Protein AF-A0A314YK25-F1 (afdb_monomer)

Nearest PDB structures (foldseek):
  5ncw-assembly1_B  TM=5.766E-01  e=8.530E-01  Tannerella forsythia
  7ahp-assembly1_aa  TM=5.521E-01  e=1.114E+00  Ixodes ricinus
  8zcr-assembly1_B  TM=5.469E-01  e=1.361E+00  Homo sapiens
  7zas-assembly1_dd  TM=5.149E-01  e=1.455E+00  Ixodes ricinus
  2h4p-assembly1_B  TM=5.354E-01  e=2.653E+00  Gallus gallus

Secondary structure (DSSP, 8-state):
-----------EEEEEETTTTEEEEEEE-HHHHHHHHHHHHS-HHHHHHHHTTSSS----TTHHHHHHH--GGGSSSHHHHHHHHSPPPGGGTTSSS--

Sequence (99 aa):
MADKTVKNIMNLKAMVDKGSNKIIFVESDKDFIDVLLSFLTIPMGTIVRRASKHSVPLAIGCMNYLYTSIDVQDFQTKACREMLLCPTMGLNLIAKTSN

Radius of gyration: 20.14 Å; Cα contacts (8 Å, |Δi|>4): 63; chains: 1; bounding box: 35×46×49 Å

Foldseek 3Di:
DDDPPPPPDWDKDFDADPVVRDTPDIDTDPVVVVVVVVVVLPDVLVVCVVCVVDPHNPCPDCVVVVLVVPDPVVDPDPVVNCCNSPPDRPVVVVVPVPD

Mean predicted aligned error: 12.76 Å

pLDDT: mean 74.06, std 15.15, range [38.44, 96.0]

InterPro domains:
  IPR007750 Protein of unknown function DUF674 [PF05056] (9-88)
  IPR007750 Protein of unknown function DUF674 [PTHR33103] (7-90)

Organism: NCBI:txid2094558

Structure (mmCIF, N/CA/C/O backbone):
data_AF-A0A314YK25-F1
#
_entry.id   AF-A0A314YK25-F1
#
loop_
_atom_site.group_PDB
_atom_site.id
_atom_site.type_symbol
_atom_site.label_atom_id
_atom_site.label_alt_id
_atom_site.label_comp_id
_atom_site.label_asym_id
_atom_site.label_entity_id
_atom_site.label_seq_id
_atom_site.pdbx_PDB_ins_code
_atom_site.Cartn_x
_atom_site.Cartn_y
_atom_site.Cartn_z
_atom_site.occupancy
_atom_site.B_iso_or_equiv
_atom_site.auth_seq_id
_atom_site.auth_comp_id
_atom_site.auth_asym_id
_atom_site.auth_atom_id
_atom_site.pdbx_PDB_model_num
ATOM 1 N N . MET A 1 1 ? 13.761 32.593 19.326 1.00 38.66 1 MET A N 1
ATOM 2 C CA . MET A 1 1 ? 12.529 32.207 18.604 1.00 38.66 1 MET A CA 1
ATOM 3 C C . MET A 1 1 ? 12.333 30.719 18.819 1.00 38.66 1 MET A C 1
ATOM 5 O O . MET A 1 1 ? 13.188 29.958 18.396 1.00 38.66 1 MET A O 1
ATOM 9 N N . ALA A 1 2 ? 11.316 30.323 19.585 1.00 42.69 2 ALA A N 1
ATOM 10 C CA . ALA A 1 2 ? 11.057 28.917 19.878 1.00 42.69 2 ALA A CA 1
ATOM 11 C C . ALA A 1 2 ? 10.395 28.253 18.663 1.00 42.69 2 ALA A C 1
ATOM 13 O O . ALA A 1 2 ? 9.346 28.713 18.210 1.00 42.69 2 ALA A O 1
ATOM 14 N N . ASP A 1 3 ? 11.031 27.203 18.144 1.00 53.34 3 ASP A N 1
ATOM 15 C CA . ASP A 1 3 ? 10.462 26.295 17.152 1.00 53.34 3 ASP A CA 1
ATOM 16 C C . ASP A 1 3 ? 9.186 25.677 17.733 1.00 53.34 3 ASP A C 1
ATOM 18 O O . ASP A 1 3 ? 9.212 24.926 18.711 1.00 53.34 3 ASP A O 1
ATOM 22 N N . LYS A 1 4 ? 8.036 26.069 17.186 1.00 56.69 4 LYS A N 1
ATOM 23 C CA . LYS A 1 4 ? 6.753 25.485 17.554 1.00 56.69 4 LYS A CA 1
ATOM 24 C C . LYS A 1 4 ? 6.649 24.173 16.790 1.00 56.69 4 LYS A C 1
ATOM 26 O O . LYS A 1 4 ? 6.081 24.142 15.705 1.00 56.69 4 LYS A O 1
ATOM 31 N N . THR A 1 5 ? 7.217 23.108 17.351 1.00 65.94 5 THR A N 1
ATOM 32 C CA . THR A 1 5 ? 7.066 21.749 16.829 1.00 65.94 5 THR A CA 1
ATOM 33 C C . THR A 1 5 ? 5.573 21.430 16.728 1.00 65.94 5 THR A C 1
ATOM 35 O O . THR A 1 5 ? 4.899 21.171 17.729 1.00 65.94 5 THR A O 1
ATOM 38 N N . VAL A 1 6 ? 5.026 21.511 15.516 1.00 69.44 6 VAL A N 1
ATOM 39 C CA . VAL A 1 6 ? 3.629 21.186 15.239 1.00 69.44 6 VAL A CA 1
ATOM 40 C C . VAL A 1 6 ? 3.493 19.674 15.389 1.00 69.44 6 VAL A C 1
ATOM 42 O O . VAL A 1 6 ? 3.905 18.911 14.519 1.00 69.44 6 VAL A O 1
ATOM 45 N N . LYS A 1 7 ? 2.955 19.220 16.525 1.00 66.44 7 LYS A N 1
ATOM 46 C CA . LYS A 1 7 ? 2.558 17.820 16.696 1.00 66.44 7 LYS A CA 1
ATOM 47 C C . LYS A 1 7 ? 1.392 17.544 15.753 1.00 66.44 7 LYS A C 1
ATOM 49 O O . LYS A 1 7 ? 0.265 17.922 16.055 1.00 66.44 7 LYS A O 1
ATOM 54 N N . ASN A 1 8 ? 1.668 16.884 14.632 1.00 72.44 8 ASN A N 1
ATOM 55 C CA . ASN A 1 8 ? 0.620 16.376 13.761 1.00 72.44 8 ASN A CA 1
ATOM 56 C C . ASN A 1 8 ? 0.089 15.064 14.357 1.00 72.44 8 ASN A C 1
ATOM 58 O O . ASN A 1 8 ? 0.693 14.004 14.190 1.00 72.44 8 ASN A O 1
ATOM 62 N N . ILE A 1 9 ? -0.970 15.158 15.161 1.00 80.94 9 ILE A N 1
ATOM 63 C CA . ILE A 1 9 ? -1.598 14.008 15.820 1.00 80.94 9 ILE A CA 1
ATOM 64 C C . ILE A 1 9 ? -2.706 13.497 14.900 1.00 80.94 9 ILE A C 1
ATOM 66 O O . ILE A 1 9 ? -3.698 14.189 14.698 1.00 80.94 9 ILE A O 1
ATOM 70 N N . MET A 1 10 ? -2.542 12.288 14.363 1.00 85.19 10 MET A N 1
ATOM 71 C CA . MET A 1 10 ? -3.591 11.599 13.608 1.00 85.19 10 MET A CA 1
ATOM 72 C C . MET A 1 10 ? -4.463 10.791 14.568 1.00 85.19 10 MET A C 1
ATOM 74 O O . MET A 1 10 ? -3.943 9.966 15.323 1.00 85.19 10 MET A O 1
ATOM 78 N N . ASN A 1 11 ? -5.777 11.008 14.530 1.00 86.50 11 ASN A N 1
ATOM 79 C CA . ASN A 1 11 ? -6.732 10.216 15.296 1.00 86.50 11 ASN A CA 1
ATOM 80 C C . ASN A 1 11 ? -7.306 9.086 14.437 1.00 86.50 11 ASN A C 1
ATOM 82 O O . ASN A 1 11 ? -7.600 9.244 13.251 1.00 86.50 11 ASN A O 1
ATOM 86 N N . LEU A 1 12 ? -7.457 7.919 15.057 1.00 90.81 12 LEU A N 1
ATOM 87 C CA . LEU A 1 12 ? -7.967 6.718 14.415 1.00 90.81 12 LEU A CA 1
ATOM 88 C C . LEU A 1 12 ? -8.948 6.035 15.357 1.00 90.81 12 LEU A C 1
ATOM 90 O O . LEU A 1 12 ? -8.602 5.732 16.502 1.00 90.81 12 LEU A O 1
ATOM 94 N N . LYS A 1 13 ? -10.158 5.762 14.880 1.00 92.94 13 LYS A N 1
ATOM 95 C CA . LYS A 1 13 ? -11.175 5.050 15.650 1.00 92.94 13 LYS A CA 1
ATOM 96 C C . LYS A 1 13 ? -11.365 3.664 15.059 1.00 92.94 13 LYS A C 1
ATOM 98 O O . LYS A 1 13 ? -11.813 3.512 13.931 1.00 92.94 13 LYS A O 1
ATOM 103 N N . ALA A 1 14 ? -11.023 2.643 15.832 1.00 93.62 14 ALA A N 1
ATOM 104 C CA . ALA A 1 14 ? -11.158 1.254 15.419 1.00 93.62 14 ALA A CA 1
ATOM 105 C C . ALA A 1 14 ? -12.370 0.599 16.092 1.00 93.62 14 ALA A C 1
ATOM 107 O O . ALA A 1 14 ? -12.601 0.769 17.290 1.00 93.62 14 ALA A O 1
ATOM 108 N N . MET A 1 15 ? -13.119 -0.192 15.329 1.00 96.00 15 MET A N 1
ATOM 109 C CA . MET A 1 15 ? -14.126 -1.112 15.843 1.00 96.00 15 MET A CA 1
ATOM 110 C C . MET A 1 15 ? -13.512 -2.506 15.926 1.00 96.00 15 MET A C 1
ATOM 112 O O . MET A 1 15 ? -13.012 -3.035 14.930 1.00 96.00 15 MET A O 1
ATOM 116 N N . VAL A 1 16 ? -13.546 -3.093 17.120 1.00 95.75 16 VAL A N 1
ATOM 117 C CA . VAL A 1 16 ? -12.948 -4.400 17.406 1.00 95.75 16 VAL A CA 1
ATOM 118 C C . VAL A 1 16 ? -14.050 -5.400 17.712 1.00 95.75 16 VAL A C 1
ATOM 120 O O . VAL A 1 16 ? -14.873 -5.171 18.600 1.00 95.75 16 VAL A O 1
ATOM 123 N N . ASP A 1 17 ? -14.037 -6.525 17.005 1.00 95.94 17 ASP A N 1
ATOM 124 C CA . ASP A 1 17 ? -14.813 -7.693 17.389 1.00 95.94 17 ASP A CA 1
ATOM 125 C C . ASP A 1 17 ? -14.164 -8.348 18.614 1.00 95.94 17 ASP A C 1
ATOM 127 O O . ASP A 1 17 ? -13.054 -8.877 18.537 1.00 95.94 17 ASP A O 1
ATOM 131 N N . LYS A 1 18 ? -14.845 -8.306 19.762 1.00 93.81 18 LYS A N 1
ATOM 132 C CA . LYS A 1 18 ? -14.314 -8.838 21.029 1.00 93.81 18 LYS A CA 1
ATOM 133 C C . LYS A 1 18 ? -14.244 -10.364 21.060 1.00 93.81 18 LYS A C 1
ATOM 135 O O . LYS A 1 18 ? -13.458 -10.903 21.830 1.00 93.81 18 LYS A O 1
ATOM 140 N N . GLY A 1 19 ? -15.051 -11.057 20.252 1.00 95.75 19 GLY A N 1
ATOM 141 C CA . GLY A 1 19 ? -15.035 -12.520 20.197 1.00 95.75 19 GLY A CA 1
ATOM 142 C C . GLY A 1 19 ? -13.743 -13.049 19.577 1.00 95.75 19 GLY A C 1
ATOM 143 O O . GLY A 1 19 ? -13.092 -13.928 20.136 1.00 95.75 19 GLY A O 1
ATOM 144 N N . SER A 1 20 ? -13.344 -12.477 18.441 1.00 94.81 20 SER A N 1
ATOM 145 C CA . SER A 1 20 ? -12.131 -12.862 17.713 1.00 94.81 20 SER A CA 1
ATOM 146 C C . SER A 1 20 ? -10.909 -11.984 18.008 1.00 94.81 20 SER A C 1
ATOM 148 O O . SER A 1 20 ? -9.818 -12.304 17.537 1.00 94.81 20 SER A O 1
ATOM 150 N N . ASN A 1 21 ? -11.071 -10.902 18.782 1.00 92.88 21 ASN A N 1
ATOM 151 C CA . ASN A 1 21 ? -10.061 -9.863 19.028 1.00 92.88 21 ASN A CA 1
ATOM 152 C C . ASN A 1 21 ? -9.480 -9.270 17.732 1.00 92.88 21 ASN A C 1
ATOM 154 O O . ASN A 1 21 ? -8.284 -8.992 17.637 1.00 92.88 21 ASN A O 1
ATOM 158 N N . LYS A 1 22 ? -10.329 -9.081 16.715 1.00 94.38 22 LYS A N 1
ATOM 159 C CA . LYS A 1 22 ? -9.934 -8.538 15.407 1.00 94.38 22 LYS A CA 1
ATOM 160 C C . LYS A 1 22 ? -10.518 -7.152 15.186 1.00 94.38 22 LYS A C 1
ATOM 162 O O . LYS A 1 22 ? -11.673 -6.895 15.511 1.00 94.38 22 LYS A O 1
ATOM 167 N N . ILE A 1 23 ? -9.730 -6.268 14.581 1.00 93.81 23 ILE A N 1
ATOM 168 C CA . ILE A 1 23 ? -10.218 -4.978 14.086 1.00 93.81 23 ILE A CA 1
ATOM 169 C C . ILE A 1 23 ? -11.029 -5.251 12.819 1.00 93.81 23 ILE A C 1
ATOM 171 O O . ILE A 1 23 ? -10.496 -5.789 11.851 1.00 93.81 23 ILE A O 1
ATOM 175 N N . ILE A 1 24 ? -12.311 -4.901 12.839 1.00 95.06 24 ILE A N 1
ATOM 176 C CA . ILE A 1 24 ? -13.239 -5.142 11.723 1.00 95.06 24 ILE A CA 1
ATOM 177 C C . ILE A 1 24 ? -13.538 -3.874 10.926 1.00 95.06 24 ILE A C 1
ATOM 179 O O . ILE A 1 24 ? -13.947 -3.955 9.773 1.00 95.06 24 ILE A O 1
ATOM 183 N N . PHE A 1 25 ? -13.326 -2.703 11.523 1.00 93.38 25 PHE A N 1
ATOM 184 C CA . PHE A 1 25 ? -13.529 -1.425 10.856 1.00 93.38 25 PHE A CA 1
ATOM 185 C C . PHE A 1 25 ? -12.633 -0.354 11.467 1.00 93.38 25 PHE A C 1
ATOM 187 O O . PHE A 1 25 ? -12.324 -0.402 12.659 1.00 93.38 25 PHE A O 1
ATOM 194 N N . VAL A 1 26 ? -12.228 0.610 10.647 1.00 92.88 26 VAL A N 1
ATOM 195 C CA . VAL A 1 26 ? -11.397 1.736 11.057 1.00 92.88 26 VAL A CA 1
ATOM 196 C C . VAL A 1 26 ? -11.927 3.005 10.397 1.00 92.88 26 VAL A C 1
ATOM 198 O O . VAL A 1 26 ? -12.012 3.086 9.176 1.00 92.88 26 VAL A O 1
ATOM 201 N N . GLU A 1 27 ? -12.272 3.989 11.217 1.00 93.25 27 GLU A N 1
ATOM 202 C CA . GLU A 1 27 ? -12.663 5.339 10.825 1.00 93.25 27 GLU A CA 1
ATOM 203 C C . GLU A 1 27 ? -11.471 6.276 11.053 1.00 93.25 27 GLU A C 1
ATOM 205 O O . GLU A 1 27 ? -10.844 6.244 12.119 1.00 93.25 27 GLU A O 1
ATOM 210 N N . SER A 1 28 ? -11.137 7.090 10.053 1.00 91.12 28 SER A N 1
ATOM 211 C CA . SER A 1 28 ? -10.027 8.037 10.127 1.00 91.12 28 SER A CA 1
ATOM 212 C C . SER A 1 28 ? -10.324 9.330 9.389 1.00 91.12 28 SER A C 1
ATOM 214 O O . SER A 1 28 ? -11.127 9.352 8.455 1.00 91.12 28 SER A O 1
ATOM 216 N N . ASP A 1 29 ? -9.612 10.378 9.788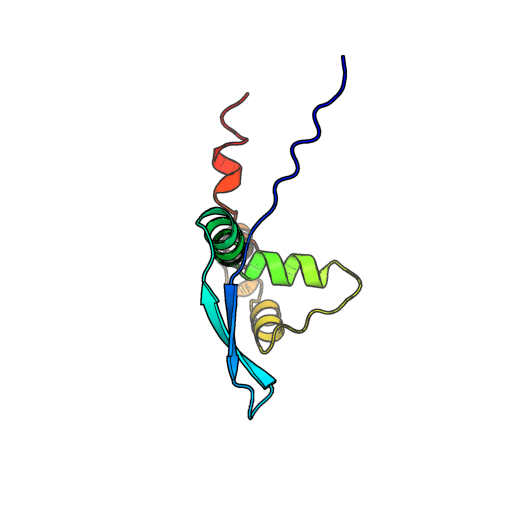 1.00 88.31 29 ASP A N 1
ATOM 217 C CA . ASP A 1 29 ? -9.606 11.666 9.113 1.00 88.31 29 ASP A CA 1
ATOM 218 C C . ASP A 1 29 ? -8.836 11.603 7.782 1.00 88.31 29 ASP A C 1
ATOM 220 O O . ASP A 1 29 ? -8.044 10.690 7.517 1.00 88.31 29 ASP A O 1
ATOM 224 N N . LYS A 1 30 ? -9.050 12.619 6.937 1.00 88.12 30 LYS A N 1
ATOM 225 C CA . LYS A 1 30 ? -8.485 12.703 5.580 1.00 88.12 30 LYS A CA 1
ATOM 226 C C . LYS A 1 30 ? -6.964 12.516 5.549 1.00 88.12 30 LYS A C 1
ATOM 228 O O . LYS A 1 30 ? -6.458 11.870 4.639 1.00 88.12 30 LYS A O 1
ATOM 233 N N . ASP A 1 31 ? -6.251 13.026 6.549 1.00 87.62 31 ASP A N 1
ATOM 234 C CA . ASP A 1 31 ? -4.785 13.012 6.581 1.00 87.62 31 ASP A CA 1
ATOM 235 C C . ASP A 1 31 ? -4.205 11.591 6.600 1.00 87.62 31 ASP A C 1
ATOM 237 O O . ASP A 1 31 ? -3.232 11.303 5.903 1.00 87.62 31 ASP A O 1
ATOM 241 N N . PHE A 1 32 ? -4.822 10.667 7.343 1.00 87.88 32 PHE A N 1
ATOM 242 C CA . PHE A 1 32 ? -4.388 9.268 7.356 1.00 87.88 32 PHE A CA 1
ATOM 243 C C . PHE A 1 32 ? -4.691 8.576 6.026 1.00 87.88 32 PHE A C 1
ATOM 245 O O . PHE A 1 32 ? -3.869 7.812 5.519 1.00 87.88 32 PHE A O 1
ATOM 252 N N . ILE A 1 33 ? -5.863 8.855 5.450 1.00 88.94 33 ILE A N 1
ATOM 253 C CA . ILE A 1 33 ? -6.291 8.273 4.176 1.00 88.94 33 ILE A CA 1
ATOM 254 C C . ILE A 1 33 ? -5.386 8.744 3.037 1.00 88.94 33 ILE A C 1
ATOM 256 O O . ILE A 1 33 ? -4.967 7.922 2.225 1.00 88.94 33 ILE A O 1
ATOM 260 N N . ASP A 1 34 ? -5.014 10.024 3.013 1.00 87.94 34 ASP A N 1
ATOM 261 C CA . ASP A 1 34 ? -4.069 10.576 2.041 1.00 87.94 34 ASP A CA 1
ATOM 262 C C . ASP A 1 34 ? -2.701 9.894 2.139 1.00 87.94 34 ASP A C 1
ATOM 264 O O . ASP A 1 34 ? -2.125 9.502 1.122 1.00 87.94 34 ASP A O 1
ATOM 268 N N . VAL A 1 35 ? -2.189 9.695 3.358 1.00 87.69 35 VAL A N 1
ATOM 269 C CA . VAL A 1 35 ? -0.927 8.976 3.580 1.00 87.69 35 VAL A CA 1
ATOM 270 C C . VAL A 1 35 ? -1.045 7.517 3.133 1.00 87.69 35 VAL A C 1
ATOM 272 O O . VAL A 1 35 ? -0.170 7.027 2.417 1.00 87.69 35 VAL A O 1
ATOM 275 N N . LEU A 1 36 ? -2.130 6.824 3.484 1.00 88.38 36 LEU A N 1
ATOM 276 C CA . LEU A 1 36 ? -2.355 5.437 3.079 1.00 88.38 36 LEU A CA 1
ATOM 277 C C . LEU A 1 36 ? -2.435 5.296 1.551 1.00 88.38 36 LEU A C 1
ATOM 279 O O . LEU A 1 36 ? -1.770 4.437 0.968 1.00 88.38 36 LEU A O 1
ATOM 283 N N . LEU A 1 37 ? -3.206 6.165 0.897 1.00 85.12 37 LEU A N 1
ATOM 284 C CA . LEU A 1 37 ? -3.325 6.214 -0.559 1.00 85.12 37 LEU A CA 1
ATOM 285 C C . LEU A 1 37 ? -1.994 6.575 -1.219 1.00 85.12 37 LEU A C 1
ATOM 287 O O . LEU A 1 37 ? -1.674 6.008 -2.262 1.00 85.12 37 LEU A O 1
ATOM 291 N N . SER A 1 38 ? -1.180 7.439 -0.607 1.00 85.31 38 SER A N 1
ATOM 292 C CA . SER A 1 38 ? 0.144 7.775 -1.139 1.00 85.31 38 SER A CA 1
ATOM 293 C C . SER A 1 38 ? 1.017 6.527 -1.312 1.00 85.31 38 SER A C 1
ATOM 295 O O . SER A 1 38 ? 1.648 6.370 -2.357 1.00 85.31 38 SER A O 1
ATOM 297 N N . PHE A 1 39 ? 0.969 5.570 -0.375 1.00 82.69 39 PHE A N 1
ATOM 298 C CA . PHE A 1 39 ? 1.688 4.302 -0.519 1.00 82.69 39 PHE A CA 1
ATOM 299 C C . PHE A 1 39 ? 1.159 3.454 -1.677 1.00 82.69 39 PHE A C 1
ATOM 301 O O . PHE A 1 39 ? 1.949 2.814 -2.369 1.00 82.69 39 PHE A O 1
ATOM 308 N N . LEU A 1 40 ? -0.153 3.480 -1.929 1.00 81.19 40 LEU A N 1
ATOM 309 C CA . LEU A 1 40 ? -0.778 2.764 -3.047 1.00 81.19 40 LEU A CA 1
ATOM 310 C C . LEU A 1 40 ? -0.439 3.386 -4.409 1.00 81.19 40 LEU A C 1
ATOM 312 O O . LEU A 1 40 ? -0.435 2.681 -5.417 1.00 81.19 40 LEU A O 1
ATOM 316 N N . THR A 1 41 ? -0.109 4.681 -4.450 1.00 80.12 41 THR A N 1
ATOM 317 C CA . THR A 1 41 ? 0.376 5.336 -5.678 1.00 80.12 41 THR A CA 1
ATOM 318 C C . THR A 1 41 ? 1.823 4.995 -6.025 1.00 80.12 41 THR A C 1
ATOM 320 O O . THR A 1 41 ? 2.259 5.252 -7.150 1.00 80.12 41 THR A O 1
ATOM 323 N N . ILE A 1 42 ? 2.582 4.402 -5.097 1.00 76.81 42 ILE A N 1
ATOM 324 C CA . ILE A 1 42 ? 3.952 3.978 -5.373 1.00 76.81 42 ILE A CA 1
ATOM 325 C C . ILE A 1 42 ? 3.888 2.740 -6.269 1.00 76.81 42 ILE A C 1
ATOM 327 O O . ILE A 1 42 ? 3.390 1.692 -5.855 1.00 76.81 42 ILE A O 1
ATOM 331 N N . PRO A 1 43 ? 4.431 2.808 -7.491 1.00 75.75 43 PRO A N 1
ATOM 332 C CA . PRO A 1 43 ? 4.358 1.676 -8.388 1.00 75.75 43 PRO A CA 1
ATOM 333 C C . PRO A 1 43 ? 5.191 0.509 -7.846 1.00 75.75 43 PRO A C 1
ATOM 335 O O . PRO A 1 43 ? 6.344 0.682 -7.435 1.00 75.75 43 PRO A O 1
ATOM 338 N N . MET A 1 44 ? 4.624 -0.697 -7.900 1.00 72.81 44 MET A N 1
ATOM 339 C CA . MET A 1 44 ? 5.204 -1.917 -7.320 1.00 72.81 44 MET A CA 1
ATOM 340 C C . MET A 1 44 ? 6.644 -2.190 -7.793 1.00 72.81 44 MET A C 1
ATOM 342 O O . MET A 1 44 ? 7.489 -2.611 -7.002 1.00 72.81 44 MET A O 1
ATOM 346 N N . GLY A 1 45 ? 6.967 -1.868 -9.053 1.00 69.06 45 GLY A N 1
ATOM 347 C CA . GLY A 1 45 ? 8.326 -1.993 -9.602 1.00 69.06 45 GLY A CA 1
ATOM 348 C C . GLY A 1 45 ? 9.378 -1.160 -8.854 1.00 69.06 45 GLY A C 1
ATOM 349 O O . GLY A 1 45 ? 10.532 -1.569 -8.727 1.00 69.06 45 GLY A O 1
ATOM 350 N N . THR A 1 46 ? 8.990 -0.024 -8.268 1.00 75.31 46 THR A N 1
ATOM 351 C CA . THR A 1 46 ? 9.878 0.781 -7.415 1.00 75.31 46 THR A CA 1
ATOM 352 C C . THR A 1 46 ? 10.116 0.133 -6.055 1.00 75.31 46 THR A C 1
ATOM 354 O O . THR A 1 46 ? 11.246 0.176 -5.566 1.00 75.31 46 THR A O 1
ATOM 357 N N . ILE A 1 47 ? 9.101 -0.510 -5.472 1.00 76.69 47 ILE A N 1
ATOM 358 C CA . ILE A 1 47 ? 9.211 -1.196 -4.177 1.00 76.69 47 ILE A CA 1
ATOM 359 C C . ILE A 1 47 ? 10.123 -2.418 -4.307 1.00 76.69 47 ILE A C 1
ATOM 361 O O . ILE A 1 47 ? 11.114 -2.504 -3.584 1.00 76.69 47 ILE A O 1
ATOM 365 N N . VAL A 1 48 ? 9.853 -3.305 -5.273 1.00 74.19 48 VAL A N 1
ATOM 366 C CA . VAL A 1 48 ? 10.646 -4.528 -5.516 1.00 74.19 48 VAL A CA 1
ATOM 367 C C . VAL A 1 48 ? 12.119 -4.185 -5.766 1.00 74.19 48 VAL A C 1
ATOM 369 O O . VAL A 1 48 ? 13.001 -4.762 -5.135 1.00 74.19 48 VAL A O 1
ATOM 372 N N . ARG A 1 49 ? 12.402 -3.178 -6.605 1.00 70.81 49 ARG A N 1
ATOM 373 C CA . ARG A 1 49 ? 13.777 -2.733 -6.897 1.00 70.81 49 ARG A CA 1
ATOM 374 C C . ARG A 1 49 ? 14.491 -2.119 -5.692 1.00 70.81 49 ARG A C 1
ATOM 376 O O . ARG A 1 49 ? 15.709 -2.239 -5.568 1.00 70.81 49 ARG A O 1
ATOM 383 N N . ARG A 1 50 ? 13.781 -1.363 -4.850 1.00 71.19 50 ARG A N 1
ATOM 384 C CA . ARG A 1 50 ? 14.370 -0.771 -3.636 1.00 71.19 50 ARG A CA 1
ATOM 385 C C . ARG A 1 50 ? 14.645 -1.862 -2.609 1.00 71.19 50 ARG A C 1
ATOM 387 O O . ARG A 1 50 ? 15.753 -1.917 -2.093 1.00 71.19 50 ARG A O 1
ATOM 394 N N . ALA A 1 51 ? 13.687 -2.757 -2.395 1.00 72.44 51 ALA A N 1
ATOM 395 C CA . ALA A 1 51 ? 13.827 -3.920 -1.532 1.00 72.44 51 ALA A CA 1
ATOM 396 C C . ALA A 1 51 ? 15.009 -4.810 -1.942 1.00 72.44 51 ALA A C 1
ATOM 398 O O . ALA A 1 51 ? 15.821 -5.157 -1.094 1.00 72.44 51 ALA A O 1
ATOM 399 N N . SER A 1 52 ? 15.174 -5.096 -3.237 1.00 66.25 52 SER A N 1
ATOM 400 C CA . SER A 1 52 ? 16.268 -5.940 -3.739 1.00 66.25 52 SER A CA 1
ATOM 401 C C . SER A 1 52 ? 17.665 -5.323 -3.580 1.00 66.25 52 SER A C 1
ATOM 403 O O . SER A 1 52 ? 18.659 -6.034 -3.681 1.00 66.25 52 SER A O 1
ATOM 405 N N . LYS A 1 53 ? 17.765 -3.999 -3.382 1.00 67.25 53 LYS A N 1
ATOM 406 C CA . LYS A 1 53 ? 19.034 -3.294 -3.125 1.00 67.25 53 LYS A CA 1
ATOM 407 C C . LYS A 1 53 ? 19.420 -3.269 -1.645 1.00 67.25 53 LYS A C 1
ATOM 409 O O . LYS A 1 53 ? 20.566 -2.957 -1.335 1.00 67.25 53 LYS A O 1
ATOM 414 N N . HIS A 1 54 ? 18.480 -3.548 -0.746 1.00 64.62 54 HIS A N 1
ATOM 415 C CA . HIS A 1 54 ? 18.725 -3.615 0.689 1.00 64.62 54 HIS A CA 1
ATOM 416 C C . HIS A 1 54 ? 18.869 -5.078 1.131 1.00 64.62 54 HIS A C 1
ATOM 418 O O . HIS A 1 54 ? 18.394 -5.996 0.473 1.00 64.62 54 HIS A O 1
ATOM 424 N N . SER A 1 55 ? 19.554 -5.306 2.251 1.00 54.84 55 SER A N 1
ATOM 425 C CA . SER A 1 55 ? 19.943 -6.635 2.750 1.00 54.84 55 SER A CA 1
ATOM 426 C C . SER A 1 55 ? 18.784 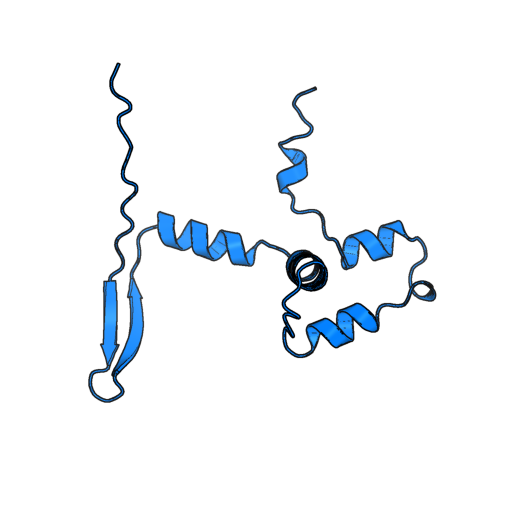-7.530 3.207 1.00 54.84 55 SER A C 1
ATOM 428 O O . SER A 1 55 ? 19.031 -8.652 3.643 1.00 54.84 55 SER A O 1
ATOM 430 N N . VAL A 1 56 ? 17.534 -7.063 3.117 1.00 58.88 56 VAL A N 1
ATOM 431 C CA . VAL A 1 56 ? 16.336 -7.843 3.437 1.00 58.88 56 VAL A CA 1
ATOM 432 C C . VAL A 1 56 ? 15.650 -8.213 2.122 1.00 58.88 56 VAL A C 1
ATOM 434 O O . VAL A 1 56 ? 15.014 -7.346 1.515 1.00 58.88 56 VAL A O 1
ATOM 437 N N . PRO A 1 57 ? 15.754 -9.474 1.661 1.00 58.34 57 PRO A N 1
ATOM 438 C CA . PRO A 1 57 ? 15.040 -9.934 0.482 1.00 58.34 57 PRO A CA 1
ATOM 439 C C . PRO A 1 57 ? 13.538 -9.879 0.765 1.00 58.34 57 PRO A C 1
ATOM 441 O O . PRO A 1 57 ? 12.971 -10.758 1.413 1.00 58.34 57 PRO A O 1
ATOM 444 N N . LEU A 1 58 ? 12.881 -8.815 0.311 1.00 64.06 58 LEU A N 1
ATOM 445 C CA . LEU A 1 58 ? 11.433 -8.704 0.408 1.00 64.06 58 LEU A CA 1
ATOM 446 C C . LEU A 1 58 ? 10.832 -9.563 -0.711 1.00 64.06 58 LEU A C 1
ATOM 448 O O . LEU A 1 58 ? 10.657 -9.116 -1.845 1.00 64.06 58 LEU A O 1
ATOM 452 N N . ALA A 1 59 ? 10.565 -10.832 -0.403 1.00 65.69 59 ALA A N 1
ATOM 453 C CA . ALA A 1 59 ? 9.845 -11.731 -1.296 1.00 65.69 59 ALA A CA 1
ATOM 454 C C . ALA A 1 59 ? 8.363 -11.323 -1.333 1.00 65.69 59 ALA A C 1
ATOM 456 O O . ALA A 1 59 ? 7.538 -11.816 -0.565 1.00 65.69 59 ALA A O 1
ATOM 457 N N . ILE A 1 60 ? 8.023 -10.380 -2.216 1.00 70.62 60 ILE A N 1
ATOM 458 C CA . ILE A 1 60 ? 6.639 -9.945 -2.440 1.00 70.62 60 ILE A CA 1
ATOM 459 C C . ILE A 1 60 ? 5.950 -10.990 -3.329 1.00 70.62 60 ILE A C 1
ATOM 461 O O . ILE A 1 60 ? 5.845 -10.819 -4.542 1.00 70.62 60 ILE A O 1
ATOM 465 N N . GLY A 1 61 ? 5.539 -12.116 -2.740 1.00 73.19 61 GLY A N 1
ATOM 466 C CA . GLY A 1 61 ? 4.832 -13.195 -3.442 1.00 73.19 61 GLY A CA 1
ATOM 467 C C . GLY A 1 61 ? 5.508 -13.605 -4.759 1.00 73.19 61 GLY A C 1
ATOM 468 O O . GLY A 1 61 ? 6.708 -13.870 -4.800 1.00 73.19 61 GLY A O 1
ATOM 469 N N . CYS A 1 62 ? 4.745 -13.615 -5.856 1.00 74.12 62 CYS A N 1
ATOM 470 C CA . CYS A 1 62 ? 5.250 -13.926 -7.198 1.00 74.12 62 CYS A CA 1
ATOM 471 C C . CYS A 1 62 ? 5.917 -12.738 -7.918 1.00 74.12 62 CYS A C 1
ATOM 473 O O . CYS A 1 62 ? 6.494 -12.929 -8.988 1.00 74.12 62 CYS A O 1
ATOM 475 N N . MET A 1 63 ? 5.896 -11.524 -7.352 1.00 75.56 63 MET A N 1
ATOM 476 C CA . MET 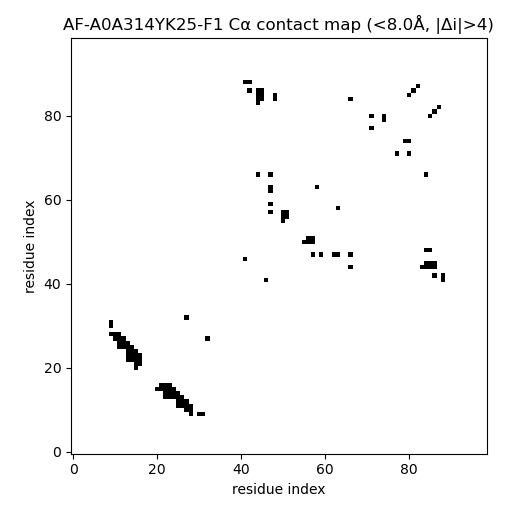A 1 63 ? 6.452 -10.335 -8.015 1.00 75.56 63 MET A CA 1
ATOM 477 C C . MET A 1 63 ? 7.956 -10.441 -8.237 1.00 75.56 63 MET A C 1
ATOM 479 O O . MET A 1 63 ? 8.461 -9.915 -9.224 1.00 75.56 63 MET A O 1
ATOM 483 N N . ASN A 1 64 ? 8.670 -11.135 -7.348 1.00 74.44 64 ASN A N 1
ATOM 484 C CA . ASN A 1 64 ? 10.102 -11.357 -7.521 1.00 74.44 64 ASN A CA 1
ATOM 485 C C . ASN A 1 64 ? 10.376 -12.197 -8.777 1.00 74.44 64 ASN A C 1
ATOM 487 O O . ASN A 1 64 ? 11.258 -11.862 -9.559 1.00 74.44 64 ASN A O 1
ATOM 491 N N . TYR A 1 65 ? 9.552 -13.225 -9.010 1.00 77.1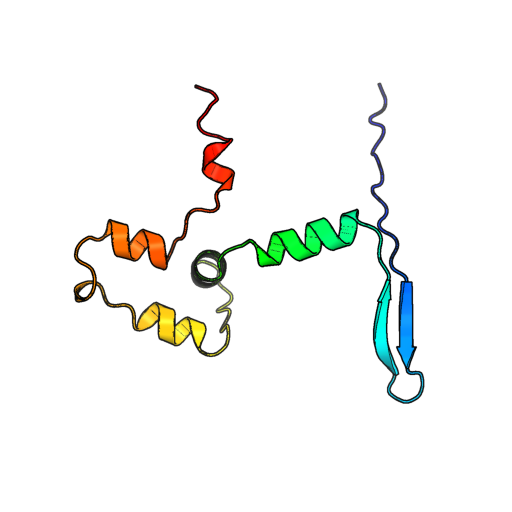9 65 TYR A N 1
ATOM 492 C CA . TYR A 1 65 ? 9.641 -14.071 -10.197 1.00 77.19 65 TYR A CA 1
ATOM 493 C C . TYR A 1 65 ? 9.326 -13.285 -11.474 1.00 77.19 65 TYR A C 1
ATOM 495 O O . TYR A 1 65 ? 10.105 -13.342 -12.423 1.00 77.19 65 TYR A O 1
ATOM 503 N N . LEU A 1 66 ? 8.257 -12.477 -11.466 1.00 77.62 66 LEU A N 1
ATOM 504 C CA . LEU A 1 66 ? 7.917 -11.603 -12.596 1.00 77.62 66 LEU A CA 1
ATOM 505 C C . LEU A 1 66 ? 9.023 -10.582 -12.893 1.00 77.62 66 LEU A C 1
ATOM 507 O O . LEU A 1 66 ? 9.347 -10.338 -14.047 1.00 77.62 66 LEU A O 1
ATOM 511 N N . TYR A 1 67 ? 9.644 -9.998 -11.866 1.00 74.88 67 TYR A N 1
ATOM 512 C CA . TYR A 1 67 ? 10.733 -9.037 -12.056 1.00 74.88 67 TYR A CA 1
ATOM 513 C C . TYR A 1 67 ? 11.983 -9.699 -12.658 1.00 74.88 67 TYR A C 1
ATOM 515 O O . TYR A 1 67 ? 12.670 -9.086 -13.474 1.00 74.88 67 TYR A O 1
ATOM 523 N N . THR A 1 68 ? 12.273 -10.951 -12.283 1.00 74.62 68 THR A N 1
ATOM 524 C CA . THR A 1 68 ? 13.389 -11.729 -12.847 1.00 74.62 68 THR A CA 1
ATOM 525 C C . THR A 1 68 ? 13.099 -12.315 -14.227 1.00 74.62 68 THR A C 1
ATOM 527 O O . THR A 1 68 ? 14.042 -12.517 -14.984 1.00 74.62 68 THR A O 1
ATOM 530 N N . SER A 1 69 ? 11.832 -12.582 -14.564 1.00 77.94 69 SER A N 1
ATOM 531 C CA . SER A 1 69 ? 11.447 -13.162 -15.858 1.00 77.94 69 SER A CA 1
ATOM 532 C C . SER A 1 69 ? 11.421 -12.142 -16.996 1.00 77.94 69 SER A C 1
ATOM 534 O O . SER A 1 69 ? 11.367 -12.536 -18.153 1.00 77.94 69 SER A O 1
ATOM 536 N N . ILE A 1 70 ? 11.424 -10.841 -16.687 1.00 74.94 70 ILE A N 1
ATOM 537 C CA . ILE A 1 70 ? 11.498 -9.759 -17.678 1.00 74.94 70 ILE A CA 1
ATOM 538 C C . ILE A 1 70 ? 12.941 -9.681 -18.205 1.00 74.94 70 ILE A C 1
ATOM 540 O O . ILE A 1 70 ? 13.804 -8.990 -17.636 1.00 74.94 70 ILE A O 1
ATOM 544 N N . ASP A 1 71 ? 13.195 -10.414 -19.290 1.00 67.62 71 ASP A N 1
ATOM 545 C CA . ASP A 1 71 ? 14.500 -10.494 -19.941 1.00 67.62 71 ASP A CA 1
ATOM 546 C C . ASP A 1 71 ? 14.801 -9.244 -20.789 1.00 67.62 71 ASP A C 1
ATOM 548 O O . ASP A 1 71 ? 13.921 -8.479 -21.190 1.00 67.62 71 ASP A O 1
ATOM 552 N N . VAL A 1 72 ? 16.086 -8.987 -21.031 1.00 62.38 72 VAL A N 1
ATOM 553 C CA . VAL A 1 72 ? 16.565 -7.840 -21.821 1.00 62.38 72 VAL A CA 1
ATOM 554 C C . VAL A 1 72 ? 16.239 -7.952 -23.311 1.00 62.38 72 VAL A C 1
ATOM 556 O O . VAL A 1 72 ? 16.214 -6.922 -23.981 1.00 62.38 72 VAL A O 1
ATOM 559 N N . GLN A 1 73 ? 15.970 -9.159 -23.810 1.00 65.19 73 GLN A N 1
ATOM 560 C CA . GLN A 1 73 ? 15.704 -9.422 -25.228 1.00 65.19 73 GLN A CA 1
ATOM 561 C C . GLN A 1 73 ? 14.254 -9.125 -25.643 1.00 65.19 73 GLN A C 1
ATOM 563 O O . GLN A 1 73 ? 13.995 -8.907 -26.823 1.00 65.19 73 GLN A O 1
ATOM 568 N N . ASP A 1 74 ? 13.322 -9.058 -24.687 1.00 68.94 74 ASP A N 1
ATOM 569 C CA . ASP A 1 74 ? 11.894 -8.837 -24.964 1.00 68.94 74 ASP A CA 1
ATOM 570 C C . ASP A 1 74 ? 11.543 -7.361 -25.222 1.00 68.94 74 ASP A C 1
ATOM 572 O O . ASP A 1 74 ? 10.435 -7.041 -25.654 1.00 68.94 74 ASP A O 1
ATOM 576 N N . PHE A 1 75 ? 12.479 -6.436 -24.975 1.00 75.19 75 PHE A N 1
ATOM 577 C CA . PHE A 1 75 ? 12.246 -4.999 -25.118 1.00 75.19 75 PHE A CA 1
ATOM 578 C C . PHE A 1 75 ? 13.075 -4.392 -26.238 1.00 75.19 75 PHE A C 1
ATOM 580 O O . PHE A 1 75 ? 14.300 -4.468 -26.246 1.00 75.19 75 PHE A O 1
ATOM 587 N N . GLN A 1 76 ? 12.397 -3.652 -27.118 1.00 77.75 76 GLN A N 1
ATOM 588 C CA . GLN A 1 76 ? 13.017 -2.927 -28.229 1.00 77.75 76 GLN A CA 1
ATOM 589 C C . GLN A 1 76 ? 14.113 -1.947 -27.772 1.00 77.75 76 GLN A C 1
ATOM 591 O O . GLN A 1 76 ? 15.050 -1.667 -28.516 1.00 77.75 76 GLN A O 1
ATOM 596 N N . THR A 1 77 ? 14.009 -1.402 -26.554 1.00 80.56 77 THR A N 1
ATOM 597 C CA . THR A 1 77 ? 15.040 -0.542 -25.963 1.00 80.56 77 THR A CA 1
ATOM 598 C C . THR A 1 77 ? 15.191 -0.794 -24.467 1.00 80.56 77 THR A C 1
ATOM 600 O O . THR A 1 77 ? 14.222 -1.077 -23.756 1.00 80.56 77 THR A O 1
ATOM 603 N N . LYS A 1 78 ? 16.409 -0.574 -23.953 1.00 77.88 78 LYS A N 1
ATOM 604 C CA . LYS A 1 78 ? 16.697 -0.591 -22.510 1.00 77.88 78 LYS A CA 1
ATOM 605 C C . LYS A 1 78 ? 15.801 0.381 -21.727 1.00 77.88 78 LYS A C 1
ATOM 607 O O . LYS A 1 78 ? 15.384 0.062 -20.619 1.00 77.88 78 LYS A O 1
ATOM 612 N N . ALA A 1 79 ? 15.463 1.527 -22.320 1.00 78.50 79 ALA A N 1
ATOM 613 C CA . ALA A 1 79 ? 14.584 2.528 -21.718 1.00 78.50 79 ALA A CA 1
ATOM 614 C C . ALA A 1 79 ? 13.155 2.002 -21.492 1.00 78.50 79 ALA A C 1
ATOM 616 O O . ALA A 1 79 ? 12.558 2.282 -20.457 1.00 78.50 79 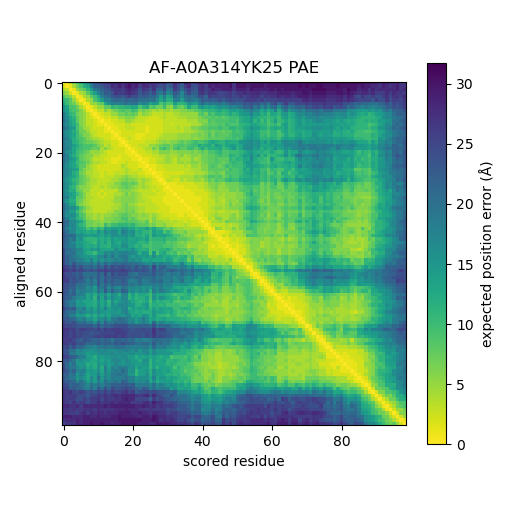ALA A O 1
ATOM 617 N N . CYS A 1 80 ? 12.621 1.199 -22.417 1.00 75.25 80 CYS A N 1
ATOM 618 C CA . CYS A 1 80 ? 11.288 0.608 -22.285 1.00 75.25 80 CYS A CA 1
ATOM 619 C C . CYS A 1 80 ? 11.232 -0.398 -21.121 1.00 75.25 80 CYS A C 1
ATOM 621 O O . CYS A 1 80 ? 10.326 -0.349 -20.289 1.00 75.25 80 CYS A O 1
ATOM 623 N N . ARG A 1 81 ? 12.277 -1.225 -20.984 1.00 77.69 81 ARG A N 1
ATOM 624 C CA . ARG A 1 81 ? 12.456 -2.112 -19.825 1.00 77.69 81 ARG A CA 1
ATOM 625 C C . ARG A 1 81 ? 12.559 -1.322 -18.521 1.00 77.69 81 ARG A C 1
ATOM 627 O O . ARG A 1 81 ? 11.911 -1.662 -17.533 1.00 77.69 81 ARG A O 1
ATOM 634 N N . GLU A 1 82 ? 13.365 -0.263 -18.505 1.00 78.44 82 GLU A N 1
ATOM 635 C CA . GLU A 1 82 ? 13.505 0.597 -17.329 1.00 78.44 82 GLU A CA 1
ATOM 636 C C . GLU A 1 82 ? 12.196 1.304 -16.973 1.00 78.44 82 GLU A C 1
ATOM 638 O O . GLU A 1 82 ? 11.902 1.424 -15.796 1.00 78.44 82 GLU A O 1
ATOM 643 N N . MET A 1 83 ? 11.352 1.684 -17.928 1.00 79.62 83 MET A N 1
ATOM 644 C CA . MET A 1 83 ? 10.047 2.285 -17.634 1.00 79.62 83 MET A CA 1
ATOM 645 C C . MET A 1 83 ? 9.075 1.306 -16.949 1.00 79.62 83 MET A C 1
ATOM 647 O O . MET A 1 83 ? 8.267 1.727 -16.122 1.00 79.62 83 MET A O 1
ATOM 651 N N . LEU A 1 84 ? 9.174 0.003 -17.234 1.00 75.50 84 LEU A N 1
ATOM 652 C CA . LEU A 1 84 ? 8.344 -1.037 -16.608 1.00 75.50 84 LEU A CA 1
ATOM 653 C C . LEU A 1 84 ? 8.881 -1.508 -15.253 1.00 75.50 84 LEU A C 1
ATOM 655 O O . LEU A 1 84 ? 8.119 -1.688 -14.304 1.00 75.50 84 LEU A O 1
ATOM 659 N N . LEU A 1 85 ? 10.199 -1.697 -15.148 1.00 74.81 85 LEU A N 1
ATOM 660 C CA . LEU A 1 85 ? 10.862 -2.126 -13.909 1.00 74.81 85 LEU A CA 1
ATOM 661 C C . LEU A 1 85 ? 11.100 -0.954 -12.941 1.00 74.81 85 LEU A C 1
ATOM 663 O O . LEU A 1 85 ? 11.225 -1.123 -11.726 1.00 74.81 85 LEU A O 1
ATOM 667 N N . CYS A 1 86 ? 11.187 0.254 -13.485 1.00 71.75 86 CYS A N 1
ATOM 668 C CA . CYS A 1 86 ? 11.404 1.519 -12.799 1.00 71.75 86 CYS A CA 1
ATOM 669 C C . CYS A 1 86 ? 10.450 2.605 -13.316 1.00 71.75 86 CYS A C 1
ATOM 671 O O . CYS A 1 86 ? 10.894 3.641 -13.815 1.00 71.75 86 CYS A O 1
ATOM 673 N N . PRO A 1 87 ? 9.135 2.413 -13.130 1.00 70.94 87 PRO A N 1
ATOM 674 C CA . PRO A 1 87 ? 8.162 3.446 -13.433 1.00 70.94 87 PRO A CA 1
ATOM 675 C C . PRO A 1 87 ? 8.488 4.695 -12.621 1.00 70.94 87 PRO A C 1
ATOM 677 O O . PRO A 1 87 ? 8.585 4.671 -11.386 1.00 70.94 87 PRO A O 1
ATOM 680 N N . THR A 1 88 ? 8.705 5.790 -13.339 1.00 67.25 88 THR A N 1
ATOM 681 C CA . THR A 1 88 ? 8.933 7.103 -12.754 1.00 67.25 88 THR A CA 1
ATOM 682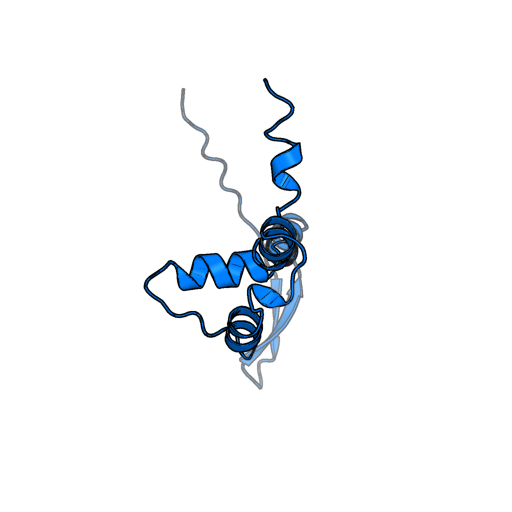 C C . THR A 1 88 ? 7.663 7.494 -12.012 1.00 67.25 88 THR A C 1
ATOM 684 O O . THR A 1 88 ? 6.603 7.620 -12.619 1.00 67.25 88 THR A O 1
ATOM 687 N N . MET A 1 89 ? 7.744 7.693 -10.695 1.00 61.25 89 MET A N 1
ATOM 688 C CA . MET A 1 89 ? 6.664 8.384 -9.994 1.00 61.25 89 MET A CA 1
ATOM 689 C C . MET A 1 89 ? 6.506 9.772 -10.632 1.00 61.25 89 MET A C 1
ATOM 691 O O . MET A 1 89 ? 7.504 10.467 -10.845 1.00 61.25 89 MET A O 1
ATOM 695 N N . GLY A 1 90 ? 5.269 10.195 -10.904 1.00 54.72 90 GLY A N 1
ATOM 696 C CA . GLY A 1 90 ? 4.967 11.520 -11.468 1.00 54.72 90 GLY A CA 1
ATOM 697 C C . GLY A 1 90 ? 5.491 12.703 -10.635 1.00 54.72 90 GLY A C 1
ATOM 698 O O . GLY A 1 90 ? 5.534 13.827 -11.121 1.00 54.72 90 GLY A O 1
ATOM 699 N N . LEU A 1 91 ? 5.982 12.456 -9.415 1.00 49.34 91 LEU A N 1
ATOM 700 C CA . LEU A 1 91 ? 6.662 13.435 -8.562 1.00 49.34 91 LEU A CA 1
ATOM 701 C C . LEU A 1 91 ? 7.954 14.015 -9.169 1.00 49.34 91 LEU A C 1
ATOM 703 O O . LEU A 1 91 ? 8.440 15.028 -8.681 1.00 49.34 91 LEU A O 1
ATOM 707 N N . ASN A 1 92 ? 8.522 13.437 -10.233 1.00 47.75 92 ASN A N 1
ATOM 708 C CA . ASN A 1 92 ? 9.689 14.036 -10.900 1.00 47.75 92 ASN A CA 1
ATOM 709 C C . ASN A 1 92 ? 9.319 15.153 -11.902 1.00 47.75 92 ASN A C 1
ATOM 711 O O . ASN A 1 92 ? 10.209 15.793 -12.457 1.00 47.75 92 ASN A O 1
ATOM 715 N N . LEU A 1 93 ? 8.025 15.412 -12.138 1.00 45.31 93 LEU A N 1
ATOM 716 C CA . LEU A 1 93 ? 7.580 16.555 -12.948 1.00 45.31 93 LEU A CA 1
ATOM 717 C C . LEU A 1 93 ? 7.584 17.874 -12.155 1.00 45.31 93 LEU A C 1
ATOM 719 O O . LEU A 1 93 ? 7.826 18.919 -12.743 1.00 45.31 93 LEU A O 1
ATOM 723 N N . ILE A 1 94 ? 7.415 17.832 -10.828 1.00 45.72 94 ILE A N 1
ATOM 724 C CA . ILE A 1 94 ? 7.455 19.030 -9.963 1.00 45.72 94 ILE A CA 1
ATOM 725 C C . ILE A 1 94 ? 8.878 19.475 -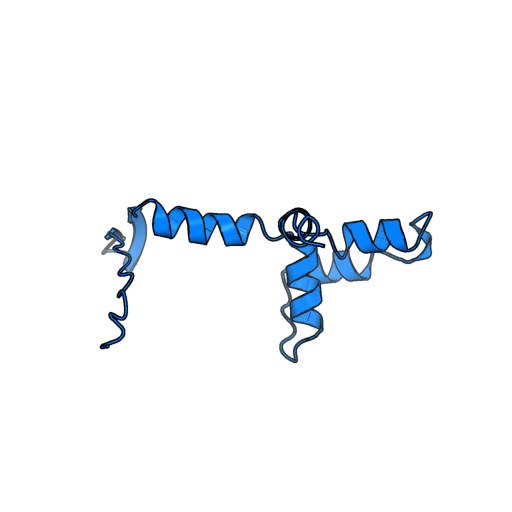9.592 1.00 45.72 94 ILE A C 1
ATOM 727 O O . ILE A 1 94 ? 9.093 20.641 -9.283 1.00 45.72 94 ILE A O 1
ATOM 731 N N . ALA A 1 95 ? 9.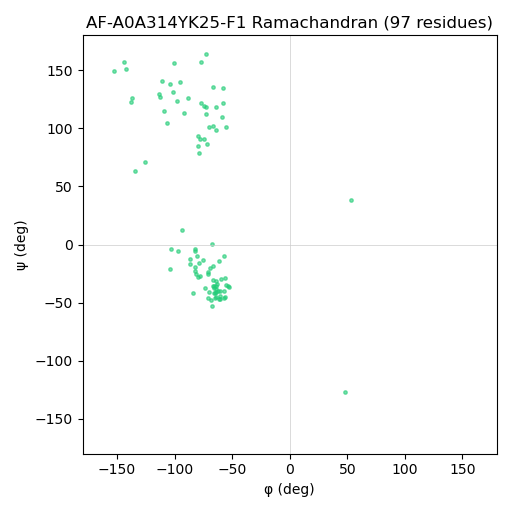867 18.578 -9.651 1.00 42.41 95 ALA A N 1
ATOM 732 C CA . ALA A 1 95 ? 11.262 18.912 -9.346 1.00 42.41 95 ALA A CA 1
ATOM 733 C C . ALA A 1 95 ? 12.039 19.466 -10.556 1.00 42.41 95 ALA A C 1
ATOM 735 O O . ALA A 1 95 ? 13.140 19.984 -10.393 1.00 42.41 95 ALA A O 1
ATOM 736 N N . LYS A 1 96 ? 11.487 19.349 -11.773 1.00 46.81 96 LYS A N 1
ATOM 737 C CA . LYS A 1 96 ? 12.167 19.726 -13.024 1.00 46.81 96 LYS A CA 1
ATOM 738 C C . LYS A 1 96 ? 11.706 21.061 -13.616 1.00 46.81 96 LYS A C 1
ATOM 740 O O . LYS A 1 96 ? 12.293 21.509 -14.591 1.00 46.81 96 LYS A O 1
ATOM 745 N N . THR A 1 97 ? 10.703 21.706 -13.019 1.00 39.53 97 THR A N 1
ATOM 746 C CA . THR A 1 97 ? 10.216 23.050 -13.388 1.00 39.53 97 THR A CA 1
ATOM 747 C C . THR A 1 97 ? 10.861 24.181 -12.580 1.00 39.53 97 THR A C 1
ATOM 749 O O . THR A 1 97 ? 10.382 25.307 -12.619 1.00 39.53 97 THR A O 1
ATOM 752 N N . SER A 1 98 ? 11.938 23.897 -11.844 1.00 41.72 98 SER A N 1
ATOM 753 C CA . SER A 1 98 ? 12.757 24.911 -11.175 1.00 41.72 98 SER A CA 1
ATOM 754 C C . SER A 1 98 ? 14.219 24.743 -11.588 1.00 41.72 98 SER A C 1
ATOM 756 O O . SER A 1 98 ? 15.046 24.274 -10.807 1.00 41.72 98 SER A O 1
ATOM 758 N N . ASN A 1 99 ? 14.518 25.076 -12.841 1.00 38.44 99 ASN A N 1
ATOM 759 C CA . ASN A 1 99 ? 15.845 25.496 -13.286 1.00 38.44 99 ASN A CA 1
ATOM 760 C C . ASN A 1 99 ? 15.658 26.526 -14.399 1.00 38.44 99 ASN A C 1
ATOM 762 O O . ASN A 1 99 ? 14.932 26.183 -15.360 1.00 38.44 99 ASN A O 1
#

Solvent-accessible surface area (backbone atoms only — not comparable to full-atom values): 6450 Å² total; per-residue (Å²): 134,83,82,77,80,76,79,85,78,84,66,74,50,72,44,66,42,79,88,79,74,38,77,77,45,75,50,66,51,70,69,59,53,53,54,56,50,53,59,70,70,52,55,64,36,46,52,54,57,53,32,66,73,44,99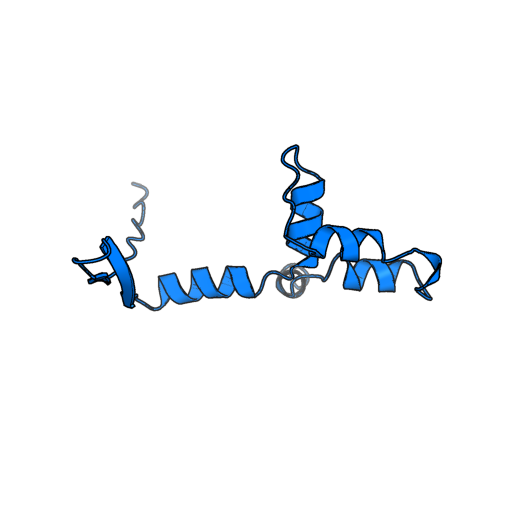,56,81,68,73,57,75,66,52,56,56,56,62,68,66,65,56,80,84,82,38,98,40,74,65,61,48,42,46,64,51,47,50,76,64,76,72,62,62,75,68,64,76,74,123